Protein AF-A0A1F6Y7T1-F1 (afdb_monomer)

Secondary structure (DSSP, 8-state):
-------TTTTHHHHHHHH-SS--HHHHHHHHHHHHTT-TT--TTGGGSGGG-HHHHHHHHHHHHHHTTT-HHHHHHHHHHHHHHHHHHT----HHHHHHTT--

Structure (mmCIF, N/CA/C/O backbone):
data_AF-A0A1F6Y7T1-F1
#
_entry.id   AF-A0A1F6Y7T1-F1
#
loop_
_atom_site.group_PDB
_atom_site.id
_atom_site.type_symbol
_atom_site.label_atom_id
_atom_site.label_alt_id
_atom_site.label_comp_id
_atom_site.label_asym_id
_atom_site.label_entity_id
_atom_site.label_seq_id
_atom_site.pdbx_PDB_ins_code
_atom_site.Cartn_x
_atom_site.Cartn_y
_atom_site.Cartn_z
_atom_site.occupancy
_atom_site.B_iso_or_equiv
_atom_site.auth_seq_id
_atom_site.auth_comp_id
_atom_site.auth_asym_id
_atom_site.auth_atom_id
_atom_site.pdbx_PDB_model_num
ATOM 1 N N . MET A 1 1 ? -25.366 -6.297 2.083 1.00 38.44 1 MET A N 1
ATOM 2 C CA . MET A 1 1 ? -25.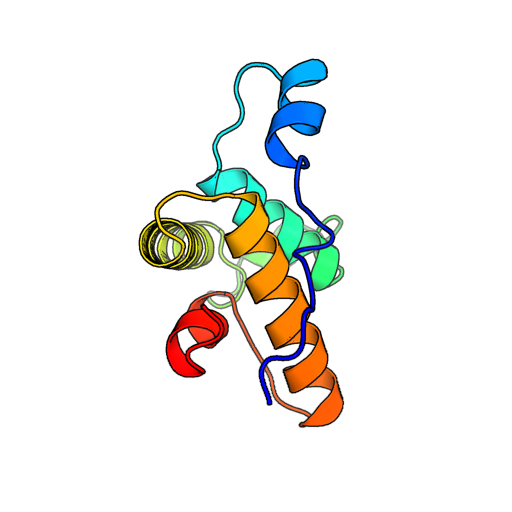159 -6.968 3.380 1.00 38.44 1 MET A CA 1
ATOM 3 C C . MET A 1 1 ? -24.153 -6.127 4.141 1.00 38.44 1 MET A C 1
ATOM 5 O O . MET A 1 1 ? -23.171 -5.715 3.542 1.00 38.44 1 MET A O 1
ATOM 9 N N . LYS A 1 2 ? -24.452 -5.738 5.387 1.00 42.44 2 LYS A N 1
ATOM 10 C CA . LYS A 1 2 ? -23.436 -5.156 6.274 1.00 42.44 2 LYS A CA 1
ATOM 11 C C . LYS A 1 2 ? -22.602 -6.332 6.761 1.00 42.44 2 LYS A C 1
ATOM 13 O O . LYS A 1 2 ? -22.912 -6.905 7.800 1.00 42.44 2 LYS A O 1
ATOM 18 N N . ASP A 1 3 ? -21.639 -6.757 5.958 1.00 51.72 3 ASP A N 1
ATOM 19 C CA . ASP A 1 3 ? -20.664 -7.734 6.415 1.00 51.72 3 ASP A CA 1
ATOM 20 C C . ASP A 1 3 ? -19.872 -7.055 7.534 1.00 51.72 3 ASP A C 1
ATOM 22 O O . ASP A 1 3 ? -19.160 -6.083 7.294 1.00 51.72 3 ASP A O 1
ATOM 26 N N . GLY A 1 4 ? -20.082 -7.500 8.777 1.00 61.28 4 GLY A N 1
ATOM 27 C CA . GLY A 1 4 ? -19.417 -7.012 9.993 1.00 61.28 4 GLY A CA 1
ATOM 28 C C . GLY A 1 4 ? -17.933 -7.379 10.043 1.00 61.28 4 GLY A C 1
ATOM 29 O O . GLY A 1 4 ? -17.428 -7.803 11.075 1.00 61.28 4 GLY A O 1
ATOM 30 N N . LEU A 1 5 ? -17.259 -7.287 8.900 1.00 71.88 5 LEU A N 1
ATOM 31 C CA . LEU A 1 5 ? -15.854 -7.583 8.718 1.00 71.88 5 LEU A CA 1
ATOM 32 C C . LEU A 1 5 ? -15.064 -6.401 9.273 1.00 71.88 5 LEU A C 1
ATOM 34 O O . LEU A 1 5 ? -14.967 -5.343 8.652 1.00 71.88 5 LEU A O 1
ATOM 38 N N . GLU A 1 6 ? -14.554 -6.578 10.486 1.00 83.25 6 GLU A N 1
ATOM 39 C CA . GLU A 1 6 ? -13.640 -5.626 11.100 1.00 83.25 6 GLU A CA 1
ATOM 40 C C . GLU A 1 6 ? -12.278 -5.674 10.404 1.00 83.25 6 GLU A C 1
ATOM 42 O O . GLU A 1 6 ? -11.852 -6.720 9.908 1.00 83.25 6 GLU A O 1
ATOM 47 N N . ASN A 1 7 ? -11.585 -4.535 10.370 1.00 87.06 7 ASN A N 1
ATOM 48 C CA . ASN A 1 7 ? -10.241 -4.455 9.817 1.00 87.06 7 ASN A CA 1
ATOM 49 C C . ASN A 1 7 ? -9.280 -5.327 10.660 1.00 87.06 7 ASN A C 1
ATOM 51 O O . ASN A 1 7 ? -9.017 -4.981 11.816 1.00 87.06 7 ASN A O 1
ATOM 55 N N . PRO A 1 8 ? -8.710 -6.416 10.105 1.00 90.94 8 PRO A N 1
ATOM 56 C CA . PRO A 1 8 ? -7.819 -7.305 10.850 1.00 90.94 8 PRO A CA 1
ATOM 57 C C . PRO A 1 8 ? -6.469 -6.653 11.183 1.00 90.94 8 PRO A C 1
ATOM 59 O O . PRO A 1 8 ? -5.746 -7.141 12.047 1.00 90.94 8 PRO A O 1
ATOM 62 N N . PHE A 1 9 ? -6.130 -5.544 10.521 1.00 91.69 9 PHE A N 1
ATOM 63 C CA . PHE A 1 9 ? -4.921 -4.761 10.761 1.00 91.69 9 PHE A CA 1
ATOM 64 C C . PHE A 1 9 ? -5.114 -3.675 11.820 1.00 91.69 9 PHE A C 1
ATOM 66 O O . PHE A 1 9 ? -4.193 -2.903 12.066 1.00 91.69 9 PHE A O 1
ATOM 73 N N . LYS A 1 10 ? -6.283 -3.591 12.464 1.00 92.50 10 LYS A N 1
ATOM 74 C CA . LYS A 1 10 ? -6.534 -2.607 13.519 1.00 92.50 10 LYS A CA 1
ATOM 75 C C . LYS A 1 10 ? -5.488 -2.721 14.638 1.00 92.50 10 LYS A C 1
ATOM 77 O O . LYS A 1 10 ? -5.313 -3.778 15.239 1.00 92.50 10 LYS A O 1
ATOM 82 N N . GLY A 1 11 ? -4.811 -1.614 14.933 1.00 92.00 11 GLY A N 1
ATOM 83 C CA . GLY A 1 11 ? -3.711 -1.537 15.898 1.00 92.00 11 GLY A CA 1
ATOM 84 C C . GLY A 1 11 ? -2.325 -1.786 15.292 1.00 92.00 11 GLY A C 1
ATOM 85 O O . GLY A 1 11 ? -1.333 -1.770 16.026 1.00 92.00 11 GLY A O 1
ATOM 86 N N . TYR A 1 12 ? -2.220 -1.984 13.975 1.00 92.75 12 TYR A N 1
ATOM 87 C CA . TYR A 1 12 ? -0.944 -2.197 13.292 1.00 92.75 12 TYR A CA 1
ATOM 88 C C . TYR A 1 12 ? -0.001 -1.007 13.489 1.00 92.75 12 TYR A C 1
ATOM 90 O O . TYR A 1 12 ? 1.121 -1.191 13.966 1.00 92.75 12 TYR A O 1
ATOM 98 N N . LEU A 1 13 ? -0.454 0.223 13.207 1.00 90.81 13 LEU A N 1
ATOM 99 C CA . LEU A 1 13 ? 0.370 1.423 13.386 1.00 90.81 13 LEU A CA 1
ATOM 100 C C . LEU A 1 13 ? 0.834 1.603 14.838 1.00 90.81 13 LEU A C 1
ATOM 102 O O . LEU A 1 13 ? 1.980 1.990 15.081 1.00 90.81 13 LEU A O 1
ATOM 106 N N . GLU A 1 14 ? -0.043 1.339 15.807 1.00 90.69 14 GLU A N 1
ATOM 107 C CA . GLU A 1 14 ? 0.292 1.456 17.228 1.00 90.69 14 GLU A CA 1
ATOM 108 C C . GLU A 1 14 ? 1.396 0.464 17.610 1.00 90.69 14 GLU A C 1
ATOM 110 O O . GLU A 1 14 ? 2.390 0.844 18.231 1.00 90.69 14 GLU A O 1
ATOM 115 N N . ASN A 1 15 ? 1.265 -0.793 17.183 1.00 90.88 15 ASN A N 1
ATOM 116 C CA . ASN A 1 15 ? 2.276 -1.817 17.421 1.00 90.88 15 ASN A CA 1
ATOM 117 C C . ASN A 1 15 ? 3.595 -1.497 16.714 1.00 90.88 15 ASN A C 1
ATOM 119 O O . ASN A 1 15 ? 4.662 -1.637 17.310 1.00 90.88 15 ASN A O 1
ATOM 123 N N . LEU A 1 16 ? 3.542 -0.985 15.484 1.00 89.94 16 LEU A N 1
ATOM 124 C CA . LEU A 1 16 ? 4.735 -0.574 14.750 1.00 89.94 16 LEU A CA 1
ATOM 125 C C . LEU A 1 16 ? 5.481 0.556 15.478 1.00 89.94 16 LEU A C 1
ATOM 127 O O . LEU A 1 16 ? 6.706 0.507 15.611 1.00 89.94 16 LEU A O 1
ATOM 131 N N . ARG A 1 17 ? 4.749 1.536 16.024 1.00 90.50 17 ARG A N 1
ATOM 132 C CA . ARG A 1 17 ? 5.317 2.657 16.789 1.00 90.50 17 ARG A CA 1
ATOM 133 C C . ARG A 1 17 ? 6.018 2.232 18.079 1.00 90.50 17 ARG A C 1
ATOM 135 O O . ARG A 1 17 ? 6.975 2.899 18.467 1.00 90.50 17 ARG A O 1
ATOM 142 N N . LYS A 1 18 ? 5.615 1.116 18.704 1.00 91.19 18 LYS A N 1
ATOM 143 C CA . LYS A 1 18 ? 6.297 0.554 19.892 1.00 91.19 18 LYS A CA 1
ATOM 144 C C . LYS A 1 18 ? 7.747 0.163 19.597 1.00 91.19 18 LYS A C 1
ATOM 146 O O . LYS A 1 18 ? 8.594 0.252 20.478 1.00 91.19 18 LYS A O 1
ATOM 151 N N . HIS A 1 19 ? 8.038 -0.234 18.358 1.00 88.19 19 HIS A N 1
ATOM 152 C CA . HIS A 1 19 ? 9.373 -0.668 17.936 1.00 88.19 19 HIS A CA 1
ATOM 153 C C . HIS A 1 19 ? 10.103 0.368 17.071 1.00 88.19 19 HIS A C 1
ATOM 155 O O . HIS A 1 19 ? 11.332 0.382 17.030 1.00 88.19 19 HIS A O 1
ATOM 161 N N . LYS A 1 20 ? 9.364 1.237 16.372 1.00 87.69 20 LYS A N 1
ATOM 162 C CA . LYS A 1 20 ? 9.893 2.278 15.483 1.00 87.69 20 LYS A CA 1
ATOM 163 C C . LYS A 1 20 ? 9.145 3.595 15.728 1.00 87.69 20 LYS A C 1
ATOM 165 O O . LYS A 1 20 ? 8.088 3.799 15.143 1.00 87.69 20 LYS A O 1
ATOM 170 N N . PRO A 1 21 ? 9.673 4.527 16.537 1.00 76.62 21 PRO A N 1
ATOM 171 C CA . PRO A 1 21 ? 8.931 5.733 16.917 1.00 76.62 21 PRO A CA 1
ATOM 172 C C . PRO A 1 21 ? 8.639 6.684 15.741 1.00 76.62 21 PRO A C 1
ATOM 174 O O . PRO A 1 21 ? 7.614 7.362 15.736 1.00 76.62 21 PRO A O 1
ATOM 177 N N . ALA A 1 22 ? 9.493 6.712 14.714 1.00 85.75 22 ALA A N 1
ATOM 178 C CA . ALA A 1 22 ? 9.331 7.562 13.532 1.00 85.75 22 ALA A CA 1
ATOM 179 C C . ALA A 1 22 ? 8.797 6.770 12.321 1.00 85.75 22 ALA A C 1
ATOM 181 O O . ALA A 1 22 ? 9.522 6.521 11.358 1.00 85.75 22 ALA A O 1
ATOM 182 N N . VAL A 1 23 ? 7.526 6.357 12.369 1.00 89.69 23 VAL A N 1
ATOM 183 C CA . VAL A 1 23 ? 6.849 5.718 11.223 1.00 89.69 23 VAL A CA 1
ATOM 184 C C . VAL A 1 23 ? 6.362 6.779 10.240 1.00 89.69 23 VAL A C 1
ATOM 186 O O . VAL A 1 23 ? 5.601 7.669 10.616 1.00 89.69 23 VAL A O 1
ATOM 189 N N . ASN A 1 24 ? 6.735 6.645 8.965 1.00 94.88 24 ASN A N 1
ATOM 190 C CA . ASN A 1 24 ? 6.104 7.372 7.864 1.00 94.88 24 ASN A CA 1
ATOM 191 C C . ASN A 1 24 ? 5.046 6.465 7.201 1.00 94.88 24 ASN A C 1
ATOM 193 O O . ASN A 1 24 ? 5.434 5.497 6.542 1.00 94.88 24 ASN A O 1
ATOM 197 N N . PRO A 1 25 ? 3.738 6.771 7.318 1.00 95.06 25 PRO A N 1
ATOM 198 C CA . PRO A 1 25 ? 2.671 5.925 6.780 1.00 95.06 25 PRO A CA 1
ATOM 199 C C . PRO A 1 25 ? 2.784 5.662 5.276 1.00 95.06 25 PRO A C 1
ATOM 201 O O . PRO A 1 25 ? 2.549 4.547 4.829 1.00 95.06 25 PRO A O 1
ATOM 204 N N . VAL A 1 26 ? 3.210 6.650 4.482 1.00 96.94 26 VAL A N 1
ATOM 205 C CA . VAL A 1 26 ? 3.372 6.482 3.027 1.00 96.94 26 VAL A CA 1
ATOM 206 C C . VAL A 1 26 ? 4.474 5.477 2.716 1.00 96.94 26 VAL A C 1
ATOM 208 O O . VAL A 1 26 ? 4.315 4.639 1.832 1.00 96.94 26 VAL A O 1
ATOM 211 N N . HIS A 1 27 ? 5.592 5.551 3.442 1.00 95.75 27 HIS A N 1
ATOM 212 C CA . HIS A 1 27 ? 6.681 4.592 3.277 1.00 95.75 27 HIS A CA 1
ATOM 213 C C . HIS A 1 27 ? 6.224 3.191 3.681 1.00 95.75 27 HIS A C 1
ATOM 215 O O . HIS A 1 27 ? 6.525 2.233 2.974 1.00 95.75 27 HIS A O 1
ATOM 221 N N . GLU A 1 28 ? 5.463 3.091 4.769 1.00 96.25 28 GLU A N 1
ATOM 222 C CA . GLU A 1 28 ? 4.973 1.815 5.275 1.00 96.25 28 GLU A CA 1
ATOM 223 C C . GLU A 1 28 ? 3.996 1.145 4.306 1.00 96.25 28 GLU A C 1
ATOM 225 O O . GLU A 1 28 ? 4.159 -0.028 3.993 1.00 96.25 28 GLU A O 1
ATOM 230 N N . ILE A 1 29 ? 3.065 1.900 3.715 1.00 97.19 29 ILE A N 1
ATOM 231 C CA . ILE A 1 29 ? 2.153 1.392 2.675 1.00 97.19 29 ILE A CA 1
ATOM 232 C C . ILE A 1 29 ? 2.936 0.821 1.484 1.00 97.19 29 ILE A C 1
ATOM 234 O O . ILE A 1 29 ? 2.582 -0.231 0.955 1.00 97.19 29 ILE A O 1
ATOM 238 N N . VAL A 1 30 ? 4.009 1.492 1.048 1.00 97.06 30 VAL A N 1
ATOM 239 C CA . VAL A 1 30 ? 4.851 0.991 -0.053 1.00 97.06 30 VAL A CA 1
ATOM 240 C C . VAL A 1 30 ? 5.613 -0.273 0.354 1.00 97.06 30 VAL A C 1
ATOM 242 O O . VAL A 1 30 ? 5.715 -1.191 -0.460 1.00 97.06 30 VAL A O 1
ATOM 245 N N . ASN A 1 31 ? 6.121 -0.344 1.587 1.00 9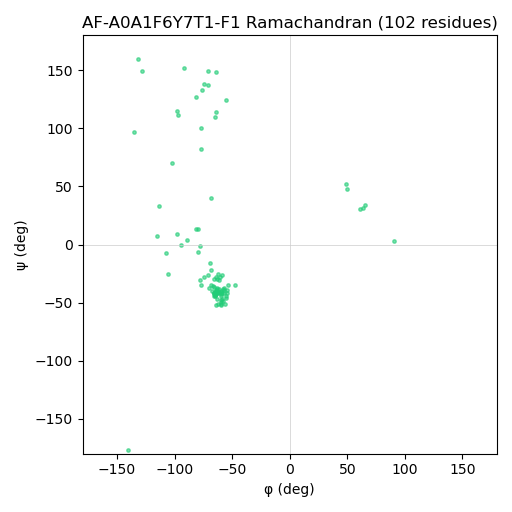5.19 31 ASN A N 1
ATOM 246 C CA . ASN A 1 31 ? 6.806 -1.531 2.103 1.00 95.19 31 ASN A CA 1
ATOM 247 C C . ASN A 1 31 ? 5.859 -2.733 2.155 1.00 95.19 31 ASN A C 1
ATOM 249 O O . ASN A 1 31 ? 6.160 -3.760 1.553 1.00 95.19 31 ASN A O 1
ATOM 253 N N . VAL A 1 32 ? 4.681 -2.570 2.761 1.00 96.12 32 VAL A N 1
ATOM 254 C CA . VAL A 1 32 ? 3.647 -3.611 2.824 1.00 96.12 32 VAL A CA 1
ATOM 255 C C . VAL A 1 32 ? 3.218 -4.040 1.421 1.00 96.12 32 VAL A C 1
ATOM 257 O O . VAL A 1 32 ? 3.098 -5.229 1.138 1.00 96.12 32 VAL A O 1
ATOM 260 N N . TYR A 1 33 ? 3.059 -3.097 0.489 1.00 96.75 33 TYR A N 1
ATOM 261 C CA . TYR A 1 33 ? 2.794 -3.430 -0.910 1.00 96.75 33 TYR A CA 1
ATOM 262 C C . TYR A 1 33 ? 3.912 -4.284 -1.531 1.00 96.75 33 TYR A C 1
ATOM 264 O O . TYR A 1 33 ? 3.625 -5.247 -2.244 1.00 96.75 33 TYR A O 1
ATOM 272 N N . TYR A 1 34 ? 5.185 -3.969 -1.271 1.00 95.56 34 TYR A N 1
ATOM 273 C CA . TYR A 1 34 ? 6.293 -4.801 -1.736 1.00 95.56 34 TYR A CA 1
ATOM 274 C C . TYR A 1 34 ? 6.287 -6.190 -1.105 1.00 95.56 34 TYR A C 1
ATOM 276 O O . TYR A 1 34 ? 6.478 -7.158 -1.835 1.00 95.56 34 TYR A O 1
ATOM 284 N N . GLU A 1 35 ? 6.036 -6.308 0.195 1.00 95.00 35 GLU A N 1
ATOM 285 C CA . GLU A 1 35 ? 5.937 -7.594 0.894 1.00 95.00 35 GLU A CA 1
ATOM 286 C C . GLU A 1 35 ? 4.815 -8.457 0.309 1.00 95.00 35 GLU A C 1
ATOM 288 O O . GLU A 1 35 ? 5.058 -9.588 -0.112 1.00 95.00 35 GLU A O 1
ATOM 293 N N . ILE A 1 36 ? 3.615 -7.890 0.150 1.00 94.31 36 ILE A N 1
ATOM 294 C CA . ILE A 1 36 ? 2.457 -8.569 -0.446 1.00 94.31 36 ILE A CA 1
ATOM 295 C C . ILE A 1 36 ? 2.757 -9.062 -1.870 1.00 94.31 36 ILE A C 1
ATOM 297 O O . ILE A 1 36 ? 2.320 -10.143 -2.267 1.00 94.31 36 ILE A O 1
ATOM 301 N N . ARG A 1 37 ? 3.508 -8.284 -2.659 1.00 93.19 37 ARG A N 1
ATOM 302 C CA . ARG A 1 37 ? 3.913 -8.668 -4.021 1.00 93.19 37 ARG A CA 1
ATOM 303 C C . ARG A 1 37 ? 5.100 -9.642 -4.057 1.00 93.19 37 ARG A C 1
ATOM 305 O O . ARG A 1 37 ? 5.465 -10.090 -5.147 1.00 93.19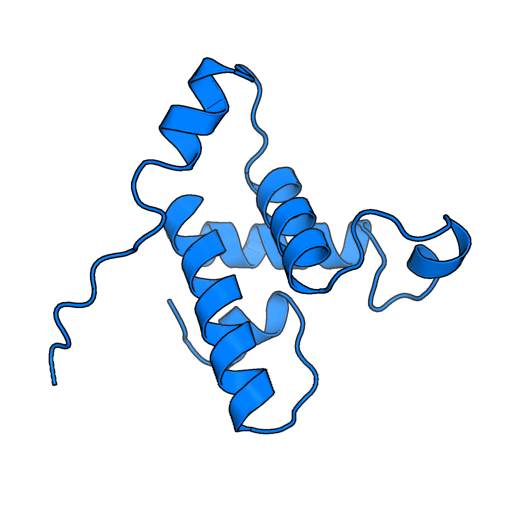 37 ARG A O 1
ATOM 312 N N . GLY A 1 38 ? 5.734 -9.944 -2.921 1.00 92.88 38 GLY A N 1
ATOM 313 C CA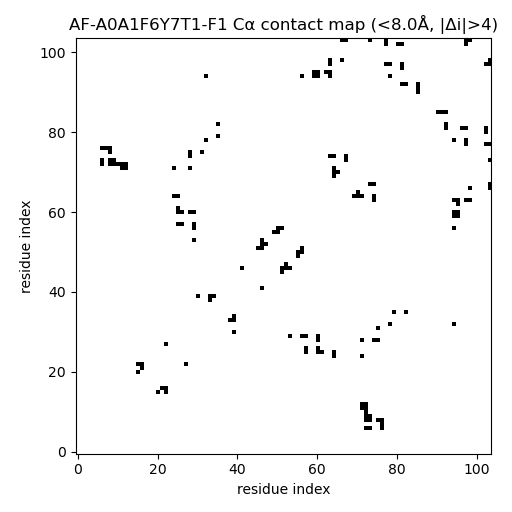 . GLY A 1 38 ? 6.978 -10.719 -2.848 1.00 92.88 38 GLY A CA 1
ATOM 314 C C . GLY A 1 38 ? 8.167 -9.995 -3.491 1.00 92.88 38 GLY A C 1
ATOM 315 O O . GLY A 1 38 ? 8.997 -10.606 -4.175 1.00 92.88 38 GLY A O 1
ATOM 316 N N . TRP A 1 39 ? 8.189 -8.666 -3.388 1.00 93.50 39 TRP A N 1
ATOM 317 C CA . TRP A 1 39 ? 9.166 -7.766 -4.004 1.00 93.50 39 TRP A CA 1
ATOM 318 C C . TRP A 1 39 ? 10.143 -7.148 -3.011 1.00 93.50 39 TRP A C 1
ATOM 320 O O . TRP A 1 39 ? 11.067 -6.489 -3.461 1.00 93.50 39 TRP A O 1
ATOM 330 N N . ASP A 1 40 ? 9.967 -7.331 -1.713 1.00 86.19 40 ASP A N 1
ATOM 331 C CA . ASP A 1 40 ? 10.800 -6.805 -0.623 1.00 86.19 40 ASP A CA 1
ATOM 332 C C . ASP A 1 40 ? 12.304 -7.140 -0.749 1.00 86.19 40 ASP A C 1
ATOM 334 O O . ASP A 1 40 ? 13.150 -6.297 -0.463 1.00 86.19 40 ASP A O 1
ATOM 338 N N . ASN A 1 41 ? 12.651 -8.317 -1.278 1.00 88.12 41 ASN A N 1
ATOM 339 C CA . ASN A 1 41 ? 14.034 -8.814 -1.355 1.00 88.12 41 ASN A CA 1
ATOM 340 C C . ASN A 1 41 ? 14.589 -8.937 -2.788 1.00 88.12 41 ASN A C 1
ATOM 342 O O . ASN A 1 41 ? 15.362 -9.845 -3.109 1.00 88.12 41 ASN A O 1
ATOM 346 N N . LYS A 1 42 ? 14.180 -8.053 -3.706 1.00 90.75 42 LYS A N 1
ATOM 347 C CA . LYS A 1 42 ? 14.612 -8.111 -5.116 1.00 90.75 42 LYS A CA 1
ATOM 348 C C . LYS A 1 42 ? 15.874 -7.271 -5.378 1.00 90.75 42 LYS A C 1
ATOM 350 O O . LYS A 1 42 ? 16.112 -6.258 -4.725 1.00 90.75 42 LYS A O 1
ATOM 355 N N . PRO A 1 43 ? 16.704 -7.631 -6.378 1.00 89.81 43 PRO A N 1
ATOM 356 C CA . PRO A 1 43 ? 17.892 -6.846 -6.722 1.00 89.81 43 PRO A CA 1
ATOM 357 C C . PRO A 1 43 ? 17.514 -5.446 -7.224 1.00 89.81 43 PRO A C 1
ATOM 359 O O . PRO A 1 43 ? 16.525 -5.296 -7.935 1.00 89.81 43 PRO A O 1
ATOM 362 N N . LYS A 1 44 ? 18.353 -4.424 -6.989 1.00 86.00 44 LYS A N 1
ATOM 363 C CA . LYS A 1 44 ? 18.085 -3.015 -7.380 1.00 86.00 44 LYS A CA 1
ATOM 364 C C . LYS A 1 44 ? 17.595 -2.828 -8.826 1.00 86.00 44 LYS A C 1
ATOM 366 O O . LYS A 1 44 ? 16.776 -1.955 -9.098 1.00 86.00 44 LYS A O 1
ATOM 371 N N . ARG A 1 45 ? 18.078 -3.647 -9.773 1.00 89.12 45 ARG A N 1
ATOM 372 C CA . ARG A 1 45 ? 17.650 -3.617 -11.189 1.00 89.12 45 ARG A CA 1
ATOM 373 C C . ARG A 1 45 ? 16.153 -3.900 -11.370 1.00 89.12 45 ARG A C 1
ATOM 375 O O . ARG A 1 45 ? 15.559 -3.401 -12.319 1.00 89.12 45 ARG A O 1
ATOM 382 N N . PHE A 1 46 ? 15.542 -4.656 -10.463 1.00 88.62 46 PHE A N 1
ATOM 383 C CA . PHE A 1 46 ? 14.117 -4.960 -10.458 1.00 88.62 46 PHE A CA 1
ATOM 384 C C . PHE A 1 46 ? 13.269 -3.679 -10.367 1.00 88.62 46 PHE A C 1
ATOM 386 O O . PHE A 1 46 ? 12.399 -3.457 -11.211 1.00 88.62 46 PHE A O 1
ATOM 393 N N . TYR A 1 47 ? 13.592 -2.770 -9.447 1.00 86.56 47 TYR A N 1
ATOM 394 C CA . TYR A 1 47 ? 12.830 -1.531 -9.223 1.00 86.56 47 TYR A CA 1
ATOM 395 C C . TYR A 1 47 ? 13.087 -0.424 -10.254 1.00 86.56 47 TYR A C 1
ATOM 397 O O . TYR A 1 47 ? 12.464 0.631 -10.189 1.00 86.56 47 TYR A O 1
ATOM 405 N N . LYS A 1 48 ? 13.981 -0.644 -11.232 1.00 87.06 48 LYS A N 1
ATOM 406 C CA . LYS A 1 48 ? 14.209 0.320 -12.324 1.00 87.06 48 LYS A CA 1
ATOM 407 C C . LYS A 1 48 ? 13.017 0.436 -13.275 1.00 87.06 48 LYS A C 1
ATOM 409 O O . LYS A 1 48 ? 12.897 1.438 -13.972 1.00 87.06 48 LYS A O 1
ATOM 414 N N . LYS A 1 49 ? 12.151 -0.581 -13.328 1.00 86.31 49 LYS A N 1
ATOM 415 C CA . LYS A 1 49 ? 10.920 -0.523 -14.123 1.00 86.31 49 LYS A CA 1
ATOM 416 C C . LYS A 1 49 ? 9.922 0.443 -13.480 1.00 86.31 49 LYS A C 1
ATOM 418 O O . LYS A 1 49 ? 9.737 0.412 -12.263 1.00 86.31 49 LYS A O 1
ATOM 423 N N . LYS A 1 50 ? 9.268 1.274 -14.297 1.00 80.56 50 LYS A N 1
ATOM 424 C CA . LYS A 1 50 ? 8.389 2.365 -13.845 1.00 80.56 50 LYS A CA 1
ATOM 425 C C . LYS A 1 50 ? 7.292 1.867 -12.904 1.00 80.56 50 LYS A C 1
ATOM 427 O O . LYS A 1 50 ? 7.021 2.519 -11.900 1.00 80.56 50 LYS A O 1
ATOM 432 N N . GLU A 1 51 ? 6.723 0.698 -13.182 1.00 84.69 51 GLU A N 1
ATOM 433 C CA . GLU A 1 51 ? 5.619 0.074 -12.440 1.00 84.69 51 GLU A CA 1
ATOM 434 C C . GLU A 1 51 ? 5.989 -0.250 -10.988 1.00 84.69 51 GLU A C 1
ATOM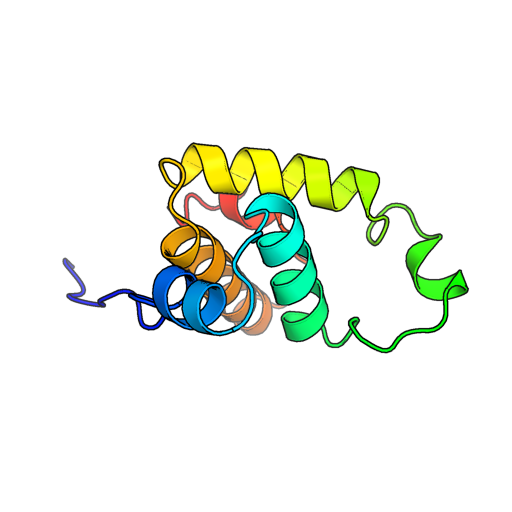 436 O O . GLU A 1 51 ? 5.115 -0.304 -10.127 1.00 84.69 51 GLU A O 1
ATOM 441 N N . ARG A 1 52 ? 7.288 -0.429 -10.726 1.00 87.75 52 ARG A N 1
ATOM 442 C CA . ARG A 1 52 ? 7.865 -0.864 -9.447 1.00 87.75 52 ARG A CA 1
ATOM 443 C C . ARG A 1 52 ? 8.736 0.218 -8.814 1.00 87.75 52 ARG A C 1
ATOM 445 O O . ARG A 1 52 ? 9.450 -0.045 -7.853 1.00 87.75 52 ARG A O 1
ATOM 452 N N . SER A 1 53 ? 8.735 1.411 -9.404 1.00 91.81 53 SER A N 1
ATOM 453 C CA . SER A 1 53 ? 9.564 2.513 -8.947 1.00 91.81 53 SER A CA 1
ATOM 454 C C . SER A 1 53 ? 8.972 3.125 -7.684 1.00 91.81 53 SER A C 1
ATOM 456 O O . SER A 1 53 ? 7.779 3.431 -7.616 1.00 91.81 53 SER A O 1
ATOM 458 N N . TYR A 1 54 ? 9.834 3.344 -6.695 1.00 91.75 54 TYR A N 1
ATOM 459 C CA . TYR A 1 54 ? 9.430 3.930 -5.424 1.00 91.75 54 TYR A CA 1
ATOM 460 C C . TYR A 1 54 ? 8.723 5.290 -5.576 1.00 91.75 54 TYR A C 1
ATOM 462 O O . TYR A 1 54 ? 7.666 5.448 -4.980 1.00 91.75 54 TYR A O 1
ATOM 470 N N . PRO A 1 55 ? 9.191 6.250 -6.406 1.00 94.19 55 PRO A N 1
ATOM 471 C CA . PRO A 1 55 ? 8.518 7.547 -6.539 1.00 94.19 55 PRO A CA 1
ATOM 472 C C . PRO A 1 55 ? 7.065 7.440 -7.022 1.00 94.19 55 PRO A C 1
ATOM 474 O O . PRO A 1 55 ? 6.186 8.132 -6.509 1.00 94.19 55 PRO A O 1
ATOM 477 N N . LYS A 1 56 ? 6.794 6.540 -7.980 1.00 94.50 56 LYS A N 1
ATOM 478 C CA . LYS A 1 56 ? 5.428 6.266 -8.449 1.00 94.50 56 LYS A CA 1
ATOM 479 C C . LYS A 1 56 ? 4.587 5.680 -7.319 1.00 94.50 56 LYS A C 1
ATOM 481 O O . LYS A 1 56 ? 3.510 6.193 -7.038 1.00 94.50 56 LYS A O 1
ATOM 486 N N . LEU A 1 57 ? 5.085 4.626 -6.672 1.00 96.19 57 LEU A N 1
ATOM 487 C CA . LEU A 1 57 ? 4.348 3.919 -5.625 1.00 96.19 57 LEU A CA 1
ATOM 488 C C . LEU A 1 57 ? 4.118 4.792 -4.389 1.00 96.19 57 LEU A C 1
ATOM 490 O O . LEU A 1 57 ? 3.027 4.763 -3.844 1.00 96.19 57 LEU A O 1
ATOM 494 N N . ALA A 1 58 ? 5.073 5.638 -4.007 1.00 96.88 58 ALA A N 1
ATOM 495 C CA . ALA A 1 58 ? 4.909 6.612 -2.931 1.00 96.88 58 ALA A CA 1
ATOM 496 C C . ALA A 1 58 ? 3.823 7.651 -3.257 1.00 96.88 58 ALA A C 1
ATOM 498 O O . ALA A 1 58 ? 3.035 8.022 -2.388 1.00 96.88 58 ALA A O 1
ATOM 499 N N . SER A 1 59 ? 3.730 8.095 -4.516 1.00 96.69 59 SER A N 1
ATOM 500 C CA . SER A 1 59 ? 2.642 8.976 -4.957 1.00 96.69 59 SER A CA 1
ATOM 501 C C . SER A 1 59 ? 1.276 8.285 -4.880 1.00 96.69 59 SER A C 1
ATOM 503 O O . SER A 1 59 ? 0.313 8.885 -4.402 1.00 96.69 59 SER A O 1
ATOM 505 N N . GLU A 1 60 ? 1.184 7.023 -5.308 1.00 96.81 60 GLU A N 1
ATOM 506 C CA . GLU A 1 60 ? -0.043 6.223 -5.200 1.00 96.81 60 GLU A CA 1
ATOM 507 C C . GLU A 1 60 ? -0.421 5.957 -3.733 1.00 96.81 60 GLU A C 1
ATOM 509 O O . GLU A 1 60 ? -1.572 6.154 -3.355 1.00 96.81 60 GLU A O 1
ATOM 514 N N . ALA A 1 61 ? 0.553 5.594 -2.896 1.00 97.56 61 ALA A N 1
ATOM 515 C CA . ALA A 1 61 ? 0.386 5.344 -1.466 1.00 97.56 61 ALA A CA 1
ATOM 516 C C . ALA A 1 61 ? -0.102 6.581 -0.716 1.00 97.56 61 ALA A C 1
ATOM 518 O O . ALA A 1 61 ? -1.002 6.475 0.110 1.00 97.56 61 ALA A O 1
ATOM 519 N N . LYS A 1 62 ? 0.422 7.769 -1.042 1.00 97.88 62 LYS A N 1
ATOM 520 C CA . LYS A 1 62 ? -0.069 9.025 -0.465 1.00 97.88 62 LYS A CA 1
ATOM 521 C C . LYS A 1 62 ? -1.552 9.245 -0.768 1.00 97.88 62 LYS A C 1
ATOM 523 O O . LYS A 1 62 ? -2.299 9.615 0.129 1.00 97.88 62 LYS A O 1
ATOM 528 N N . LYS A 1 63 ? -1.982 9.000 -2.010 1.00 97.00 63 LYS A N 1
ATOM 529 C CA . LYS A 1 63 ? -3.396 9.138 -2.394 1.00 97.00 63 LYS A CA 1
ATOM 530 C C . LYS A 1 63 ? -4.275 8.113 -1.684 1.00 97.00 63 LYS A C 1
ATOM 532 O O . LYS A 1 63 ? -5.350 8.475 -1.225 1.00 97.00 63 LYS A O 1
ATOM 537 N N . LEU A 1 64 ? -3.810 6.867 -1.581 1.00 97.12 64 LEU A N 1
ATOM 538 C CA . LEU A 1 64 ? -4.508 5.819 -0.839 1.00 97.12 64 LEU A CA 1
ATOM 539 C C . LEU A 1 64 ? -4.684 6.214 0.629 1.00 97.12 64 LEU A C 1
ATOM 541 O O . LEU A 1 64 ? -5.803 6.236 1.118 1.00 97.12 64 LEU A O 1
ATOM 545 N N . TYR A 1 65 ? -3.599 6.616 1.289 1.00 97.12 65 TYR A N 1
ATOM 546 C CA . TYR A 1 65 ? -3.616 7.048 2.683 1.00 97.12 65 TYR A CA 1
ATOM 547 C C . TYR A 1 65 ? -4.607 8.188 2.933 1.00 97.12 65 TYR A C 1
ATOM 549 O O . TYR A 1 65 ? -5.404 8.120 3.862 1.00 97.12 65 TYR A O 1
ATOM 557 N N . GLN A 1 66 ? -4.605 9.210 2.072 1.00 96.62 66 GLN A N 1
ATOM 558 C CA . GLN A 1 66 ? -5.552 10.324 2.163 1.00 96.62 66 GLN A CA 1
ATOM 559 C C . GLN A 1 66 ? -7.001 9.868 1.973 1.00 96.62 66 GLN A C 1
ATOM 561 O O . GLN A 1 66 ? -7.892 10.330 2.679 1.00 96.62 66 GLN A O 1
ATOM 566 N N . ALA A 1 67 ? -7.240 8.953 1.035 1.00 94.94 67 ALA A N 1
ATOM 567 C CA . ALA A 1 67 ? -8.571 8.429 0.772 1.00 94.94 67 ALA A CA 1
ATOM 568 C C . ALA A 1 67 ? -9.080 7.512 1.907 1.00 94.94 67 ALA A C 1
ATOM 570 O O . ALA A 1 67 ? -10.279 7.463 2.149 1.00 94.94 67 ALA A O 1
ATOM 571 N N . CYS A 1 68 ? -8.174 6.879 2.660 1.00 94.75 68 CYS A N 1
ATOM 572 C CA . CYS A 1 68 ? -8.454 6.171 3.915 1.00 94.75 68 CYS A CA 1
ATOM 573 C C . CYS A 1 68 ? -8.591 7.103 5.137 1.00 94.75 68 CYS A C 1
ATOM 575 O O . CYS A 1 68 ? -8.488 6.637 6.269 1.00 94.75 68 CYS A O 1
ATOM 577 N N . GLY A 1 69 ? -8.728 8.422 4.954 1.00 94.81 69 GLY A N 1
ATOM 578 C CA . GLY A 1 69 ? -8.820 9.363 6.076 1.00 94.81 69 GLY A CA 1
ATOM 579 C C . GLY A 1 69 ? -7.554 9.418 6.935 1.00 94.81 69 GLY A C 1
ATOM 580 O O . GLY A 1 69 ? -7.640 9.625 8.141 1.00 94.81 69 GLY A O 1
ATOM 581 N N . GLU A 1 70 ? -6.387 9.200 6.324 1.00 95.94 70 GLU A N 1
ATOM 582 C CA . GLU A 1 70 ? -5.090 9.144 7.005 1.00 95.94 70 GLU A CA 1
ATOM 583 C C . GLU A 1 70 ? -4.997 8.024 8.059 1.00 95.94 70 GLU A C 1
ATOM 585 O O . GLU A 1 70 ? -4.254 8.117 9.037 1.00 95.94 70 GLU A O 1
ATOM 590 N N . ASN A 1 71 ? -5.713 6.919 7.832 1.00 95.12 71 ASN A N 1
ATOM 591 C CA . ASN A 1 71 ? -5.583 5.694 8.610 1.00 95.12 71 ASN A CA 1
ATOM 592 C C . ASN A 1 71 ? -4.677 4.678 7.888 1.00 95.12 71 ASN A C 1
ATOM 594 O O . ASN A 1 71 ? -4.999 4.187 6.803 1.00 95.12 71 ASN A O 1
ATOM 598 N N . LEU A 1 72 ? -3.524 4.359 8.492 1.00 95.44 72 LEU A N 1
ATOM 599 C CA . LEU A 1 72 ? -2.569 3.393 7.935 1.00 95.44 72 LEU A CA 1
ATOM 600 C C . LEU A 1 72 ? -3.154 1.976 7.896 1.00 95.44 72 LEU A C 1
ATOM 602 O O . LEU A 1 72 ? -2.972 1.269 6.908 1.00 95.44 72 LEU A O 1
ATOM 606 N N . ASP A 1 73 ? -3.855 1.577 8.952 1.00 95.81 73 ASP A N 1
ATOM 607 C CA . ASP A 1 73 ? -4.395 0.228 9.092 1.00 95.81 73 ASP A CA 1
ATOM 608 C C . ASP A 1 73 ? -5.449 -0.030 8.001 1.00 95.81 73 ASP A C 1
ATOM 610 O O . ASP A 1 73 ? -5.489 -1.106 7.403 1.00 95.81 73 ASP A O 1
ATOM 614 N N . ASP A 1 74 ? -6.276 0.973 7.682 1.00 95.00 74 ASP A N 1
ATOM 615 C CA . ASP A 1 74 ? -7.275 0.887 6.606 1.00 95.00 74 ASP A CA 1
ATOM 616 C C . ASP A 1 74 ? -6.621 0.865 5.219 1.00 95.00 74 ASP A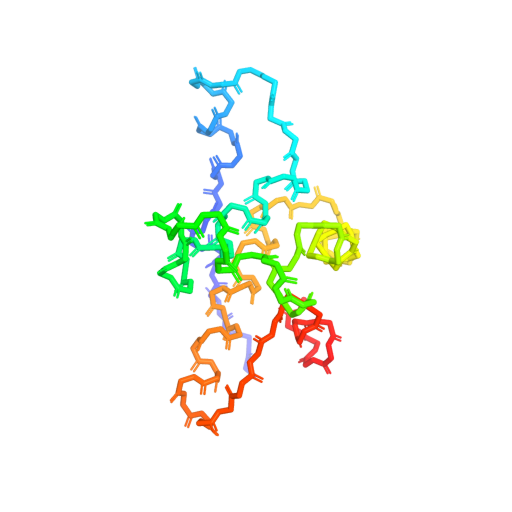 C 1
ATOM 618 O O . ASP A 1 74 ? -7.050 0.114 4.341 1.00 95.00 74 ASP A O 1
ATOM 622 N N . ALA A 1 75 ? -5.535 1.620 5.026 1.00 96.69 75 ALA A N 1
ATOM 623 C CA . ALA A 1 75 ? -4.766 1.579 3.784 1.00 96.69 75 ALA A CA 1
ATOM 624 C C . ALA A 1 75 ? -4.133 0.198 3.545 1.00 96.69 75 ALA A C 1
ATOM 626 O O . ALA A 1 75 ? -4.158 -0.303 2.420 1.00 96.69 75 ALA A O 1
ATOM 627 N N . ILE A 1 76 ? -3.605 -0.442 4.592 1.00 96.50 76 ILE A N 1
ATOM 628 C CA . ILE A 1 76 ? -3.077 -1.811 4.521 1.00 96.50 76 ILE A CA 1
ATOM 629 C C . ILE A 1 76 ? -4.200 -2.801 4.205 1.00 96.50 76 ILE A C 1
ATOM 631 O O . ILE A 1 76 ? -4.044 -3.657 3.333 1.00 96.50 76 ILE A O 1
ATOM 635 N N . TRP A 1 77 ? -5.358 -2.653 4.845 1.00 95.56 77 TRP A N 1
ATOM 636 C CA . TRP A 1 77 ? -6.499 -3.518 4.570 1.00 95.56 77 TRP A CA 1
ATOM 637 C C . TRP A 1 77 ? -7.003 -3.388 3.129 1.00 95.56 77 TRP A C 1
ATOM 639 O O . TRP A 1 77 ? -7.343 -4.390 2.501 1.00 95.56 77 TRP A O 1
ATOM 649 N N . ALA A 1 78 ? -6.994 -2.181 2.557 1.00 95.50 78 ALA A N 1
ATOM 650 C CA . ALA A 1 78 ? -7.318 -1.973 1.148 1.00 95.50 78 ALA A CA 1
ATOM 651 C C . ALA A 1 78 ? -6.338 -2.705 0.208 1.00 95.50 78 ALA A C 1
ATOM 653 O O . ALA A 1 78 ? -6.777 -3.280 -0.793 1.00 95.50 78 ALA A O 1
ATOM 654 N N . LEU A 1 79 ? -5.037 -2.737 0.539 1.00 96.38 79 LEU A N 1
ATOM 655 C CA . LEU A 1 79 ? -4.034 -3.513 -0.206 1.00 96.38 79 LEU A CA 1
ATOM 656 C C . LEU A 1 79 ? -4.312 -5.024 -0.147 1.00 96.38 79 LEU A C 1
ATOM 658 O O . LEU A 1 79 ? -4.202 -5.710 -1.163 1.00 96.38 79 LEU A O 1
ATOM 662 N N . ASP A 1 80 ? -4.698 -5.538 1.019 1.00 94.88 80 ASP A N 1
ATOM 663 C CA . ASP A 1 80 ? -5.057 -6.950 1.188 1.00 94.88 80 ASP A CA 1
ATOM 664 C C . ASP A 1 80 ? -6.327 -7.317 0.397 1.00 94.88 80 ASP A C 1
ATOM 666 O O . ASP A 1 80 ? -6.348 -8.294 -0.357 1.00 94.88 80 ASP A O 1
ATOM 670 N N . LYS A 1 81 ? -7.360 -6.465 0.447 1.00 93.88 81 LYS A N 1
ATOM 671 C CA . LYS A 1 81 ? -8.586 -6.645 -0.347 1.00 93.88 81 LYS A CA 1
ATOM 672 C C . LYS A 1 81 ? -8.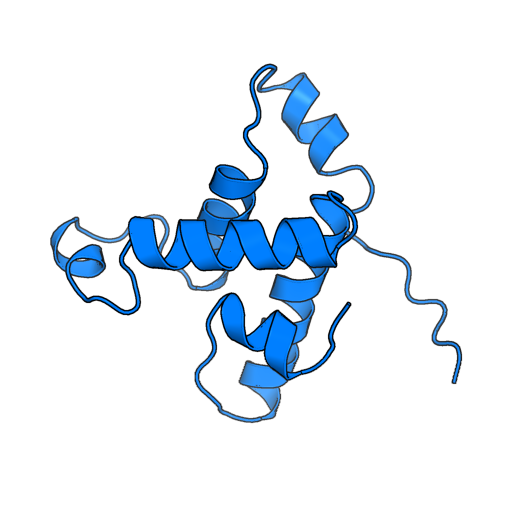301 -6.674 -1.844 1.00 93.88 81 LYS A C 1
ATOM 674 O O . LYS A 1 81 ? -8.823 -7.543 -2.544 1.00 93.88 81 LYS A O 1
ATOM 679 N N . ILE A 1 82 ? -7.493 -5.742 -2.364 1.00 94.81 82 ILE A N 1
ATOM 680 C CA . ILE A 1 82 ? -7.215 -5.727 -3.805 1.00 94.81 82 ILE A CA 1
ATOM 681 C C . ILE A 1 82 ? -6.369 -6.926 -4.228 1.00 94.81 82 ILE A C 1
ATOM 683 O O . ILE A 1 82 ? -6.610 -7.456 -5.308 1.00 94.81 82 ILE A O 1
ATOM 687 N N . LYS A 1 83 ? -5.438 -7.396 -3.385 1.00 95.12 83 LYS A N 1
ATOM 688 C CA . LYS A 1 83 ? -4.690 -8.637 -3.625 1.00 95.12 83 LYS A CA 1
ATOM 689 C 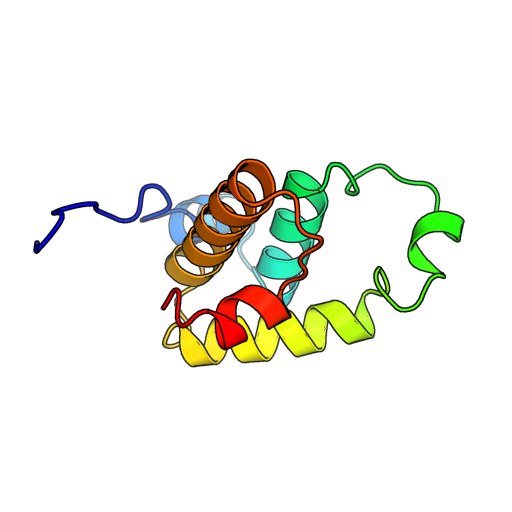C . LYS A 1 83 ? -5.657 -9.803 -3.803 1.00 95.12 83 LYS A C 1
ATOM 691 O O . LYS A 1 83 ? -5.576 -10.501 -4.808 1.00 95.12 83 LYS A O 1
ATOM 696 N N . TYR A 1 84 ? -6.597 -9.967 -2.872 1.00 93.88 84 TYR A N 1
ATOM 697 C CA . TYR A 1 84 ? -7.609 -11.017 -2.951 1.00 93.88 84 TYR A CA 1
ATOM 698 C C . TYR A 1 84 ? -8.437 -10.920 -4.240 1.00 93.88 84 TYR A C 1
ATOM 700 O O . TYR A 1 84 ? -8.594 -11.908 -4.956 1.00 93.88 84 TYR A O 1
ATOM 708 N N . LEU A 1 85 ? -8.939 -9.726 -4.574 1.00 94.00 85 LEU A N 1
ATOM 709 C CA . LEU A 1 85 ? -9.732 -9.519 -5.790 1.00 94.00 85 LEU A CA 1
ATOM 710 C C . LEU A 1 85 ? -8.926 -9.788 -7.063 1.00 94.00 85 LEU A C 1
ATOM 712 O O . LEU A 1 85 ? -9.450 -10.402 -7.987 1.00 94.00 85 LEU A O 1
ATOM 716 N N . ALA A 1 86 ? -7.666 -9.363 -7.102 1.00 93.94 86 ALA A N 1
ATOM 717 C CA . ALA A 1 86 ? -6.761 -9.590 -8.219 1.00 93.94 86 ALA A CA 1
ATOM 718 C C . ALA A 1 86 ? -6.445 -11.072 -8.424 1.00 93.94 86 ALA A C 1
ATOM 720 O O . ALA A 1 86 ? -6.467 -11.545 -9.554 1.00 93.94 86 ALA A O 1
ATOM 721 N N . GLU A 1 87 ? -6.212 -11.817 -7.341 1.00 93.94 87 GLU A N 1
ATOM 722 C CA . GLU A 1 87 ? -5.980 -13.265 -7.392 1.00 93.94 87 GLU A CA 1
ATOM 723 C C . GLU A 1 87 ? -7.229 -14.030 -7.844 1.00 93.94 87 GLU A C 1
ATOM 725 O O . GLU A 1 87 ? -7.125 -15.019 -8.564 1.00 93.94 87 GLU A O 1
ATOM 730 N N . LYS A 1 88 ? -8.425 -13.575 -7.450 1.00 94.50 88 LYS A N 1
ATOM 731 C CA . LYS A 1 88 ? -9.694 -14.178 -7.890 1.00 94.50 88 LYS A CA 1
ATOM 732 C C . LYS A 1 88 ? -10.087 -13.796 -9.313 1.00 94.50 88 LYS A C 1
ATOM 734 O O . LYS A 1 88 ? -10.709 -14.604 -9.995 1.00 94.50 88 LYS A O 1
ATOM 739 N N . GLY A 1 89 ? -9.772 -12.574 -9.727 1.00 91.75 89 GLY A N 1
ATOM 740 C CA . GLY A 1 89 ? -10.122 -12.023 -11.034 1.00 91.75 89 GLY A CA 1
ATOM 741 C C . GLY A 1 89 ? -9.035 -12.167 -12.098 1.00 91.75 89 GLY A C 1
ATOM 742 O O . GLY A 1 89 ? -9.258 -11.706 -13.211 1.00 91.75 89 GLY A O 1
ATOM 743 N N . ASP A 1 90 ? -7.887 -12.757 -11.754 1.00 93.44 90 ASP A N 1
ATOM 744 C CA . ASP A 1 90 ? -6.711 -12.930 -12.616 1.00 93.44 90 ASP A CA 1
ATOM 745 C C . ASP A 1 90 ? -6.284 -11.631 -13.328 1.00 93.44 90 ASP A C 1
ATOM 747 O O . ASP A 1 90 ? -6.155 -11.561 -14.551 1.00 93.44 90 ASP A O 1
ATOM 751 N N . PHE A 1 91 ? -6.108 -10.553 -12.554 1.00 91.75 91 PHE A N 1
ATOM 752 C CA . PHE A 1 91 ? -5.688 -9.258 -13.094 1.00 91.75 91 PHE A CA 1
ATOM 753 C C . PHE A 1 91 ? -4.486 -8.654 -12.365 1.00 91.75 91 PHE A C 1
ATOM 755 O O . PHE A 1 91 ? -4.289 -8.808 -11.160 1.00 91.75 91 PHE A O 1
ATOM 762 N N . GLU A 1 92 ? -3.686 -7.885 -13.104 1.00 91.88 92 GLU A N 1
ATOM 763 C CA . GLU A 1 92 ? -2.579 -7.118 -12.535 1.00 91.88 92 GLU A CA 1
ATOM 764 C C . GLU A 1 92 ? -3.083 -5.896 -11.763 1.00 91.88 92 GLU A C 1
ATOM 766 O O . GLU A 1 92 ? -3.939 -5.139 -12.226 1.00 91.88 92 GLU A O 1
ATOM 771 N N . TRP A 1 93 ? -2.487 -5.643 -10.602 1.00 94.12 93 TRP A N 1
ATOM 772 C CA . TRP A 1 93 ? -2.874 -4.535 -9.735 1.00 94.12 93 TRP A CA 1
ATOM 773 C C . TRP A 1 93 ? -1.665 -3.727 -9.264 1.00 94.12 93 TRP A C 1
ATOM 775 O O . TRP A 1 93 ? -0.526 -4.190 -9.289 1.00 94.12 93 TRP A O 1
ATOM 785 N N . SER A 1 94 ? -1.902 -2.490 -8.837 1.00 94.44 94 SER A N 1
ATOM 786 C CA . SER A 1 94 ? -0.957 -1.704 -8.040 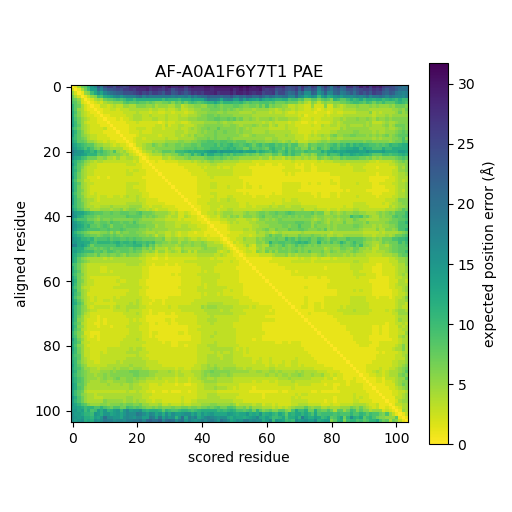1.00 94.44 94 SER A CA 1
ATOM 787 C C . SER A 1 94 ? -1.717 -0.930 -6.967 1.00 94.44 94 SER A C 1
ATOM 789 O O . SER A 1 94 ? -2.935 -1.056 -6.855 1.00 94.44 94 SER A O 1
ATOM 791 N N . ILE A 1 95 ? -1.021 -0.109 -6.181 1.00 95.81 95 ILE A N 1
ATOM 792 C CA . ILE A 1 95 ? -1.636 0.682 -5.107 1.00 95.81 95 ILE A CA 1
ATOM 793 C C . ILE A 1 95 ? -2.801 1.538 -5.640 1.00 95.81 95 ILE A C 1
ATOM 795 O O . ILE A 1 95 ? -3.871 1.560 -5.036 1.00 95.81 95 ILE A O 1
ATOM 799 N N . ILE A 1 96 ? -2.650 2.171 -6.814 1.00 94.50 96 ILE A N 1
ATOM 800 C CA . ILE A 1 96 ? -3.729 2.956 -7.445 1.00 94.50 96 ILE A CA 1
ATOM 801 C C . ILE A 1 96 ? -4.999 2.141 -7.725 1.00 94.50 96 ILE A C 1
ATOM 803 O O . ILE A 1 96 ? -6.086 2.711 -7.795 1.00 94.50 96 ILE A O 1
ATOM 807 N N . THR A 1 97 ? -4.896 0.822 -7.899 1.00 94.19 97 THR A N 1
ATOM 808 C CA . THR A 1 97 ? -6.056 -0.030 -8.178 1.00 94.19 97 THR A CA 1
ATOM 809 C C . THR A 1 97 ? -7.044 -0.020 -7.006 1.00 94.19 97 THR A C 1
ATOM 811 O O . THR A 1 97 ? -8.248 -0.047 -7.250 1.00 94.19 97 THR A O 1
ATOM 814 N N . CYS A 1 98 ? -6.574 0.166 -5.764 1.00 91.81 98 CYS A N 1
ATOM 815 C CA . CYS A 1 98 ? -7.440 0.333 -4.588 1.00 91.81 98 CYS A CA 1
ATOM 816 C C . CYS A 1 98 ? -8.414 1.510 -4.744 1.00 91.81 98 CYS A C 1
ATOM 818 O O . CYS A 1 98 ? -9.586 1.408 -4.391 1.00 91.81 98 CYS A O 1
ATOM 820 N N . LEU A 1 99 ? -7.934 2.610 -5.336 1.00 89.75 99 LEU A N 1
ATOM 821 C CA . LEU A 1 99 ? -8.724 3.819 -5.574 1.00 89.75 99 LEU A CA 1
ATOM 822 C C . LEU A 1 99 ? -9.719 3.656 -6.728 1.00 89.75 99 LEU A C 1
ATOM 824 O O . LEU A 1 99 ? -10.758 4.304 -6.740 1.00 89.75 99 LEU A O 1
ATOM 828 N N . LYS A 1 100 ? -9.415 2.795 -7.705 1.00 85.06 100 LYS A N 1
ATOM 829 C CA . LYS A 1 100 ? -10.287 2.560 -8.868 1.00 85.06 100 LYS A CA 1
ATOM 830 C C . LYS A 1 100 ? -11.470 1.648 -8.551 1.00 85.06 100 LYS A C 1
ATOM 832 O O . LYS A 1 100 ? -12.516 1.792 -9.170 1.00 85.06 100 LYS A O 1
ATOM 837 N N . HIS A 1 101 ? -11.297 0.723 -7.609 1.00 76.88 101 HIS A N 1
ATOM 838 C CA . HIS A 1 101 ? -12.317 -0.258 -7.228 1.00 76.88 101 HIS A CA 1
ATOM 839 C C . HIS A 1 101 ? -13.123 0.140 -5.981 1.00 76.88 101 HIS A C 1
ATOM 841 O O . HIS A 1 101 ? -13.903 -0.670 -5.494 1.00 76.88 101 HIS A O 1
ATOM 847 N N . ASN A 1 102 ? -12.956 1.375 -5.486 1.00 69.62 102 ASN A N 1
ATOM 848 C CA . ASN A 1 102 ? -13.663 1.918 -4.320 1.00 69.62 102 ASN A CA 1
ATOM 849 C C . ASN A 1 102 ? -13.617 0.983 -3.094 1.00 69.62 102 ASN A C 1
ATOM 851 O O . ASN A 1 102 ? -14.640 0.689 -2.484 1.00 69.62 102 ASN A O 1
ATOM 855 N N . LEU A 1 103 ? -12.423 0.471 -2.771 1.00 65.44 103 LEU A N 1
ATOM 856 C CA . LEU A 1 103 ? -12.206 -0.504 -1.687 1.00 65.44 103 LEU A CA 1
ATOM 857 C C . LEU A 1 103 ? -12.105 0.127 -0.286 1.00 65.44 103 LEU A C 1
ATOM 859 O O . LEU A 1 103 ? -11.646 -0.536 0.651 1.00 65.44 103 LEU A O 1
ATOM 863 N N . LEU A 1 104 ? -12.489 1.399 -0.186 1.00 61.59 104 LEU A N 1
ATOM 864 C CA . LEU A 1 104 ? -12.315 2.294 0.952 1.00 61.59 104 LEU A CA 1
ATOM 865 C C . LEU A 1 104 ? -13.594 2.405 1.772 1.00 61.59 104 LEU A C 1
ATOM 867 O O . LEU A 1 104 ? -14.669 2.553 1.148 1.00 61.59 104 LEU A O 1
#

Radius of gyration: 13.83 Å; Cα contacts (8 Å, |Δi|>4): 94; chains: 1; bounding box: 43×24×34 Å

Sequence (104 aa):
MKDGLENPFKGYLENLRKHKPAVNPVHEIVNVYYEIRGWDNKPKRFYKKKERSYPKLASEAKKLYQACGENLDDAIWALDKIKYLAEKGDFEWSIITCLKHNLL

pLDDT: mean 89.81, std 10.64, range [38.44, 97.88]

Foldseek 3Di:
DPPVDDLPLVCVVVVVCVVPVDDDLLVVLLCLQCVLVVNNPDDPVVCVDPQNPPVVSSVLSVVLCVVVVNDSSLLSSLSVVVSVVCVVVVHDDGSNVSVVVVSD

Mean predicted aligned error: 4.74 Å

Solvent-accessible surface area (backbone atoms only — not comparable to full-atom values): 6147 Å² total; per-residue (Å²): 130,88,73,87,74,70,70,87,42,68,63,46,62,63,57,48,39,77,81,39,80,87,72,53,62,39,62,49,49,41,49,53,52,26,51,78,70,71,48,71,87,59,61,76,75,64,40,70,43,71,95,57,21,62,74,56,45,40,54,31,26,45,52,44,27,57,69,39,74,68,31,59,34,55,37,50,47,27,53,53,51,46,51,54,51,26,68,75,66,75,49,92,80,57,69,56,46,35,69,73,67,65,61,112

Organism: NCBI:txid1801796